Protein AF-A0AAN8KMP9-F1 (afdb_monomer)

Organism: NCBI:txid861788

Nearest PDB structures (foldseek):
  8agy-assembly1_A  TM=4.830E-01  e=3.070E-01  Corallococcus coralloides
  8vs5-assembly1_A  TM=3.823E-01  e=1.352E+00  Borreliella garinii
  8opt-assembly1_A  TM=3.560E-01  e=1.114E+00  Homo sapiens

Mean predicted aligned error: 15.72 Å

Solvent-accessible surface area (backbone atoms only — not comparable to full-atom values): 7760 Å² total; per-residue (Å²): 138,84,85,77,83,81,77,75,80,84,73,79,76,68,83,71,73,64,94,53,67,69,48,46,92,48,32,44,84,74,44,84,50,98,69,33,34,33,32,32,41,68,79,46,68,90,50,86,45,78,41,72,25,44,79,90,41,62,61,52,56,53,56,44,34,51,71,78,34,55,92,49,33,62,60,54,50,48,39,60,48,54,63,56,32,78,78,50,76,83,83,81,88,78,96,72,90,82,80,89,81,94,71,92,74,82,86,77,88,78,87,85,78,90,130

Radius of gyration: 20.84 Å; Cα contacts (8 Å, |Δi|>4): 87; chains: 1; bounding box: 62×23×83 Å

Secondary structure (DSSP, 8-state):
------------------S-GGGTTTEEEEEE-SSEEEEEEGGGTTS-EEEEEETTB-HHHHHHHHHH-GGGHHHHHHHHHHHHHTTS---------------------------

InterPro domains:
  IPR003656 Zinc finger, BED-type [PS50808] (14-76)

Sequence (115 aa):
MSELAVGNADSDEEEHPHPWPHIESMFTLVKVRKNSYIMRCLLCLPKQTDISAFKNSTSNLRKHVARIHPNKLAKYTDLLENHRKRKSSSFSDTLVKNAKNHSLCCPRAGNTSNA

pLDDT: mean 71.34, std 20.02, range [36.56, 93.69]

Foldseek 3Di:
DDDDDPPDPPPVPPVPDDLQPLCCVQWDFDDDDPFWTWIWGPVPPPDTDTWIGGSVDPVRVLVCCVVPPVVCSVVVVCSVVVVVCVVPDDDDDDPDDDDDDDDDDDDDDDDDDDD

Structure (mmCIF, N/CA/C/O backbone):
data_AF-A0AAN8KMP9-F1
#
_entry.id   AF-A0AAN8KMP9-F1
#
loop_
_atom_site.group_PDB
_atom_site.id
_atom_site.type_symbol
_atom_site.label_atom_id
_atom_site.label_alt_id
_atom_site.label_comp_id
_atom_site.label_asym_id
_atom_site.label_entity_id
_atom_site.label_seq_id
_atom_site.pdbx_PDB_ins_code
_atom_site.Cartn_x
_atom_site.Cartn_y
_atom_site.Cartn_z
_atom_site.occupancy
_atom_site.B_iso_or_equiv
_atom_site.auth_seq_id
_atom_site.auth_comp_id
_atom_site.auth_asym_id
_atom_site.auth_atom_id
_atom_site.pdbx_PDB_model_num
ATOM 1 N N . MET A 1 1 ? 0.971 -11.303 -53.556 1.00 43.03 1 MET A N 1
ATOM 2 C CA . MET A 1 1 ? 1.563 -11.809 -52.303 1.00 43.03 1 MET A CA 1
ATOM 3 C C . MET A 1 1 ? 1.613 -10.623 -51.361 1.00 43.03 1 MET A C 1
ATOM 5 O O . MET A 1 1 ? 2.412 -9.729 -51.587 1.00 43.03 1 MET A O 1
ATOM 9 N N . SER A 1 2 ? 0.657 -10.535 -50.440 1.00 53.53 2 SER A N 1
ATOM 10 C CA . SER A 1 2 ? 0.517 -9.399 -49.525 1.00 53.53 2 SER A CA 1
ATOM 11 C C . SER A 1 2 ? 0.862 -9.894 -48.130 1.00 53.53 2 SER A C 1
ATOM 13 O O . SER A 1 2 ? 0.063 -10.593 -47.513 1.00 53.53 2 SER A O 1
ATOM 15 N N . GLU A 1 3 ? 2.073 -9.596 -47.676 1.00 52.47 3 GLU A N 1
ATOM 16 C CA . GLU A 1 3 ? 2.519 -9.902 -46.320 1.00 52.47 3 GLU A CA 1
ATOM 17 C C . GLU A 1 3 ? 2.015 -8.804 -45.380 1.00 52.47 3 GLU 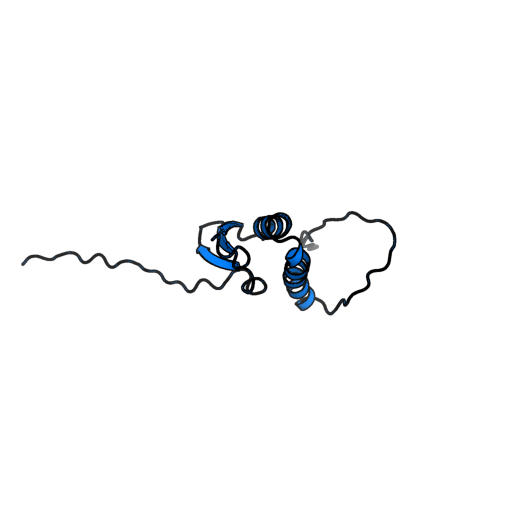A C 1
ATOM 19 O O . GLU A 1 3 ? 2.459 -7.658 -45.426 1.00 52.47 3 GLU A O 1
ATOM 24 N N . LEU A 1 4 ? 1.030 -9.149 -44.552 1.00 56.28 4 LEU A N 1
ATOM 25 C CA . LEU A 1 4 ? 0.610 -8.335 -43.419 1.00 56.28 4 LEU A CA 1
ATOM 26 C C . LEU A 1 4 ? 1.549 -8.654 -42.255 1.00 56.28 4 LEU A C 1
ATOM 28 O O . LEU A 1 4 ? 1.527 -9.759 -41.717 1.00 56.28 4 LEU A O 1
ATOM 32 N N . ALA A 1 5 ? 2.383 -7.685 -41.885 1.00 56.44 5 ALA A N 1
ATOM 33 C CA . ALA A 1 5 ? 3.239 -7.768 -40.714 1.00 56.44 5 ALA A CA 1
ATOM 34 C C . ALA A 1 5 ? 2.377 -7.821 -39.441 1.00 56.44 5 ALA A C 1
ATOM 36 O O . ALA A 1 5 ? 1.862 -6.807 -38.967 1.00 56.44 5 ALA A O 1
ATOM 37 N N . VAL A 1 6 ? 2.222 -9.025 -38.891 1.00 57.69 6 VAL A N 1
ATOM 38 C CA . VAL A 1 6 ? 1.749 -9.248 -37.525 1.00 57.69 6 VAL A CA 1
ATOM 39 C C . VAL A 1 6 ? 2.913 -8.905 -36.596 1.00 57.69 6 VAL A C 1
ATOM 41 O O . VAL A 1 6 ? 3.808 -9.711 -36.357 1.00 57.69 6 VAL A O 1
ATOM 44 N N . GLY A 1 7 ? 2.941 -7.661 -36.122 1.00 54.38 7 GLY A N 1
ATOM 45 C CA . GLY A 1 7 ? 3.785 -7.264 -35.001 1.00 54.38 7 GLY A CA 1
ATOM 46 C C . GLY A 1 7 ? 3.160 -7.791 -33.718 1.00 54.38 7 GLY A C 1
ATOM 47 O O . GLY A 1 7 ? 2.243 -7.171 -33.181 1.00 54.38 7 GLY A O 1
ATOM 48 N N . ASN A 1 8 ? 3.616 -8.962 -33.281 1.00 53.72 8 ASN A N 1
ATOM 49 C CA . ASN A 1 8 ? 3.216 -9.597 -32.032 1.00 53.72 8 ASN A CA 1
ATOM 50 C C . ASN A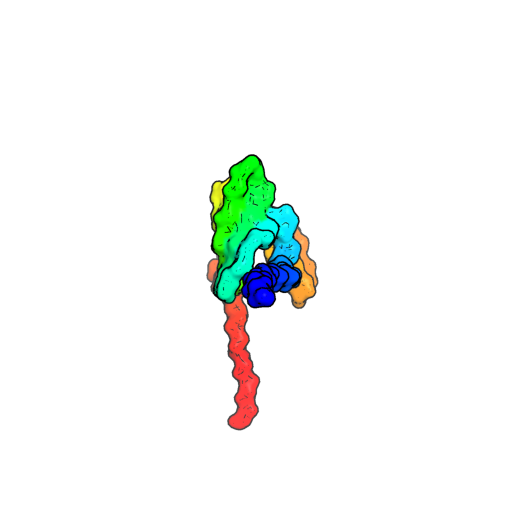 1 8 ? 3.355 -8.609 -30.867 1.00 53.72 8 ASN A C 1
ATOM 52 O O . ASN A 1 8 ? 4.410 -8.008 -30.666 1.00 53.72 8 ASN A O 1
ATOM 56 N N . ALA A 1 9 ? 2.272 -8.454 -30.106 1.00 52.53 9 ALA A N 1
ATOM 57 C CA . ALA A 1 9 ? 2.284 -7.776 -28.826 1.00 52.53 9 ALA A CA 1
ATOM 58 C C . ALA A 1 9 ? 3.214 -8.550 -27.888 1.00 52.53 9 ALA A C 1
ATOM 60 O O . ALA A 1 9 ? 2.871 -9.636 -27.426 1.00 52.53 9 ALA A O 1
ATOM 61 N N . ASP A 1 10 ? 4.388 -7.977 -27.647 1.00 43.25 10 ASP A N 1
ATOM 62 C CA . ASP A 1 10 ? 5.311 -8.326 -26.574 1.00 43.25 10 ASP A CA 1
ATOM 63 C C . ASP A 1 10 ? 4.603 -8.075 -25.234 1.00 43.25 10 ASP A C 1
ATOM 65 O O . ASP A 1 10 ? 4.719 -7.026 -24.600 1.00 43.25 10 ASP A O 1
ATOM 69 N N . SER A 1 11 ? 3.728 -9.009 -24.868 1.00 48.28 11 SER A N 1
ATOM 70 C CA . SER A 1 11 ? 3.247 -9.152 -23.503 1.00 48.28 11 SER A CA 1
ATOM 71 C C . SER A 1 11 ? 4.308 -9.974 -22.802 1.00 48.28 11 SER A C 1
ATOM 73 O O . SER A 1 11 ? 4.189 -11.187 -22.663 1.00 48.28 11 SER A O 1
ATOM 75 N N . ASP A 1 12 ? 5.391 -9.289 -22.451 1.00 49.59 12 ASP A N 1
ATOM 76 C CA . ASP A 1 12 ? 6.390 -9.737 -21.493 1.00 49.59 12 ASP A CA 1
ATOM 77 C C . ASP A 1 12 ? 5.666 -9.814 -20.135 1.00 49.59 12 ASP A C 1
ATOM 79 O O . ASP A 1 12 ? 5.715 -8.913 -19.291 1.00 49.59 12 ASP A O 1
ATOM 83 N N . GLU A 1 13 ? 4.859 -10.866 -19.976 1.00 55.34 13 GLU A N 1
ATOM 84 C CA . GLU A 1 13 ? 4.211 -11.270 -18.730 1.00 55.34 13 GLU A CA 1
ATOM 85 C C . GLU A 1 13 ? 5.272 -11.897 -17.826 1.00 55.34 13 GLU A C 1
ATOM 87 O O . GLU A 1 13 ? 5.153 -13.021 -17.352 1.00 55.34 13 GLU A O 1
ATOM 92 N N . GLU A 1 14 ? 6.359 -11.161 -17.614 1.00 55.97 14 GLU A N 1
ATOM 93 C CA . GLU A 1 14 ? 7.318 -11.446 -16.571 1.00 55.97 14 GLU A CA 1
ATOM 94 C C . GLU A 1 14 ? 6.516 -11.440 -15.273 1.00 55.97 14 GLU A C 1
ATOM 96 O O . GLU A 1 14 ? 6.027 -10.389 -14.827 1.00 55.97 14 GLU A O 1
ATOM 101 N N . GLU A 1 15 ? 6.328 -12.629 -14.706 1.00 55.94 15 GLU A N 1
ATOM 102 C CA . GLU A 1 15 ? 5.731 -12.858 -13.400 1.00 55.94 15 GLU A CA 1
ATOM 103 C C . GLU A 1 15 ? 6.601 -12.158 -12.357 1.00 55.94 15 GLU A C 1
ATOM 105 O O . GLU A 1 15 ? 7.451 -12.761 -11.712 1.00 55.94 15 GLU A O 1
ATOM 110 N N . HIS A 1 16 ? 6.449 -10.840 -12.23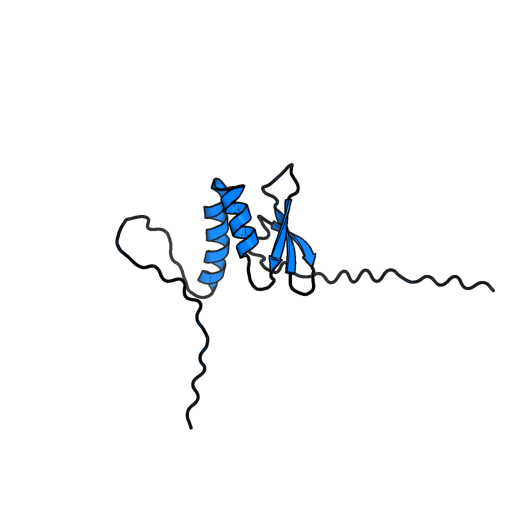6 1.00 59.88 16 HIS A N 1
ATOM 111 C CA . HIS A 1 16 ? 7.238 -10.023 -11.337 1.00 59.88 16 HIS A CA 1
ATOM 112 C C . HIS A 1 16 ? 6.753 -10.320 -9.918 1.00 59.88 16 HIS A C 1
ATOM 114 O O . HIS A 1 16 ? 5.679 -9.836 -9.534 1.00 59.88 16 HIS A O 1
ATOM 120 N N . PRO A 1 17 ? 7.515 -11.088 -9.117 1.00 67.62 17 PRO A N 1
ATOM 121 C CA . PRO A 1 17 ? 7.075 -11.468 -7.790 1.00 67.62 17 PRO A CA 1
ATOM 122 C C . PRO A 1 17 ? 6.834 -10.211 -6.957 1.00 67.62 17 PRO A C 1
ATOM 124 O O . PRO A 1 17 ? 7.582 -9.228 -7.037 1.00 67.62 17 PRO A O 1
ATOM 127 N N . HIS A 1 18 ? 5.768 -10.234 -6.154 1.00 73.56 18 HIS A N 1
ATOM 128 C CA . HIS A 1 18 ? 5.371 -9.086 -5.355 1.00 73.56 18 HIS A CA 1
ATOM 129 C C . HIS A 1 18 ? 6.562 -8.627 -4.487 1.00 73.56 18 HIS A C 1
ATOM 131 O O . HIS A 1 18 ? 7.060 -9.404 -3.670 1.00 73.56 18 HIS A O 1
ATOM 137 N N . PRO A 1 19 ? 7.024 -7.364 -4.599 1.00 76.25 19 PRO A N 1
ATOM 138 C CA . PRO A 1 19 ? 8.276 -6.908 -3.978 1.00 76.25 19 PRO A CA 1
ATOM 139 C C . PRO A 1 19 ? 8.258 -7.002 -2.445 1.00 76.25 19 PRO A C 1
ATOM 141 O O . PRO A 1 19 ? 9.301 -7.043 -1.794 1.00 76.25 19 PRO A O 1
ATOM 144 N N . TRP A 1 20 ? 7.057 -7.043 -1.866 1.00 81.44 20 TRP A N 1
ATOM 145 C CA . TRP A 1 20 ? 6.817 -7.193 -0.434 1.00 81.44 20 TRP A CA 1
ATOM 146 C C . TRP A 1 20 ? 5.728 -8.241 -0.169 1.00 81.44 20 TRP A C 1
ATOM 148 O O . TRP A 1 20 ? 4.587 -7.867 0.096 1.00 81.44 20 TRP A O 1
ATOM 158 N N . PRO A 1 21 ? 6.028 -9.547 -0.257 1.00 79.69 21 PRO A N 1
ATOM 159 C CA . PRO A 1 21 ? 5.001 -10.595 -0.160 1.00 79.69 21 PRO A CA 1
ATOM 160 C C . PRO A 1 21 ? 4.246 -10.551 1.182 1.00 79.69 21 PRO A C 1
ATOM 162 O O . PRO A 1 21 ? 3.076 -10.889 1.288 1.00 79.69 21 PRO A O 1
ATOM 165 N N . HIS A 1 22 ? 4.883 -10.021 2.228 1.00 82.62 22 HIS A N 1
ATOM 166 C CA . HIS A 1 22 ? 4.297 -9.872 3.559 1.00 82.62 22 HIS A CA 1
ATOM 167 C C . HIS A 1 22 ? 3.166 -8.828 3.649 1.00 82.62 22 HIS A C 1
ATOM 169 O O . HIS A 1 22 ? 2.412 -8.856 4.616 1.00 82.62 22 HIS A O 1
ATOM 175 N N . ILE A 1 23 ? 3.017 -7.922 2.676 1.00 85.56 23 ILE A N 1
ATOM 176 C CA . ILE A 1 23 ? 1.897 -6.960 2.633 1.00 85.56 23 ILE A CA 1
ATOM 177 C C . ILE A 1 23 ? 0.923 -7.224 1.482 1.00 85.56 23 ILE A C 1
ATOM 179 O O . ILE A 1 23 ? -0.001 -6.434 1.293 1.00 85.56 23 ILE A O 1
ATOM 183 N N . GLU A 1 24 ? 1.086 -8.331 0.759 1.00 85.50 24 GLU A N 1
ATOM 184 C CA . GLU A 1 24 ? 0.213 -8.733 -0.352 1.00 85.50 24 GLU A CA 1
ATOM 185 C C . GLU A 1 24 ? -1.250 -8.907 0.095 1.00 85.50 24 GLU A C 1
ATOM 187 O O . GLU A 1 24 ? -2.193 -8.556 -0.607 1.00 85.50 24 GLU A O 1
ATOM 192 N N . SER A 1 25 ? -1.454 -9.314 1.353 1.00 86.00 25 SER A N 1
ATOM 193 C CA . SER A 1 25 ? -2.785 -9.386 1.972 1.00 86.00 25 SER A CA 1
ATOM 194 C C . SER A 1 25 ? -3.504 -8.024 2.064 1.00 86.00 25 SER A C 1
ATOM 196 O O . SER A 1 25 ? -4.719 -7.986 2.251 1.00 86.00 25 SER A O 1
ATOM 198 N N . MET A 1 26 ? -2.783 -6.902 1.963 1.00 89.00 26 MET A N 1
ATOM 199 C CA . MET A 1 26 ? -3.346 -5.543 2.012 1.00 89.00 26 MET A CA 1
ATOM 200 C C . MET A 1 26 ? -3.209 -4.778 0.693 1.00 89.00 26 MET A C 1
ATOM 202 O O . MET A 1 26 ? -4.004 -3.870 0.430 1.00 89.00 26 MET A O 1
ATOM 206 N N . PHE A 1 27 ? -2.208 -5.116 -0.117 1.00 91.19 27 PHE A N 1
ATOM 207 C CA . PHE A 1 27 ? -1.876 -4.423 -1.352 1.00 91.19 27 PHE A CA 1
ATOM 208 C C . PHE A 1 27 ? -1.661 -5.418 -2.479 1.00 91.19 27 PHE A C 1
ATOM 210 O O . PHE A 1 27 ? -0.964 -6.400 -2.291 1.00 91.19 27 PHE A O 1
ATOM 217 N N . THR A 1 28 ? -2.178 -5.111 -3.663 1.00 90.50 28 THR A N 1
ATOM 218 C CA . THR A 1 28 ? -1.861 -5.869 -4.878 1.00 90.50 28 THR A CA 1
ATOM 219 C C . THR A 1 28 ? -0.945 -5.054 -5.779 1.00 90.50 28 THR A C 1
ATOM 221 O O . THR A 1 28 ? -1.119 -3.838 -5.914 1.00 90.50 28 THR A O 1
ATOM 224 N N . LEU A 1 29 ? 0.038 -5.699 -6.404 1.00 90.38 29 LEU A N 1
ATOM 225 C CA . LEU A 1 29 ? 0.854 -5.066 -7.437 1.00 90.38 29 LEU A CA 1
ATOM 226 C C . LEU A 1 29 ? -0.007 -4.879 -8.693 1.00 90.38 29 LEU A C 1
ATOM 228 O O . LEU A 1 29 ? -0.656 -5.815 -9.142 1.00 90.38 29 LEU A O 1
ATOM 232 N N . VAL A 1 30 ? -0.037 -3.661 -9.235 1.00 90.69 30 VAL A N 1
ATOM 233 C CA . VAL A 1 30 ? -0.777 -3.340 -10.471 1.00 90.69 30 VAL A CA 1
ATOM 234 C C . VAL A 1 30 ? 0.178 -3.110 -11.629 1.00 90.69 30 VAL A C 1
ATOM 236 O O . VAL A 1 30 ? -0.073 -3.545 -12.746 1.00 90.69 30 VAL A O 1
ATOM 239 N N . LYS A 1 31 ? 1.263 -2.366 -11.387 1.00 89.12 31 LYS A N 1
ATOM 240 C CA . LYS A 1 31 ? 2.212 -2.018 -12.444 1.00 89.12 31 LYS A CA 1
ATOM 241 C C . LYS A 1 31 ? 3.618 -1.864 -11.905 1.00 89.12 31 LYS A C 1
ATOM 243 O O . LYS A 1 31 ? 3.845 -1.174 -10.909 1.00 89.12 31 LYS A O 1
ATOM 248 N N . VAL A 1 32 ? 4.575 -2.421 -12.632 1.00 89.50 32 VAL A N 1
ATOM 249 C CA . VAL A 1 32 ? 5.999 -2.200 -12.397 1.00 89.50 32 VAL A CA 1
ATOM 250 C C . VAL A 1 32 ? 6.472 -0.994 -13.212 1.00 89.50 32 VAL A C 1
ATOM 252 O O . VAL A 1 32 ? 6.133 -0.825 -14.382 1.00 89.50 32 VAL A O 1
ATOM 255 N N . ARG A 1 33 ? 7.233 -0.099 -12.579 1.00 87.81 33 ARG A N 1
ATOM 256 C CA . ARG A 1 33 ? 7.979 0.983 -13.236 1.00 87.81 33 ARG A CA 1
ATOM 257 C C . ARG A 1 33 ? 9.476 0.772 -13.003 1.00 87.81 33 ARG A C 1
ATOM 259 O O . ARG A 1 33 ? 9.894 -0.028 -12.164 1.00 87.81 33 ARG A O 1
ATOM 266 N N . LYS A 1 34 ? 10.303 1.553 -13.705 1.00 86.50 34 LYS A N 1
ATOM 267 C CA . LYS A 1 34 ? 11.771 1.467 -13.621 1.00 86.50 34 LYS A CA 1
ATOM 268 C C . LYS A 1 34 ? 12.286 1.572 -12.175 1.00 86.50 34 LYS A C 1
ATOM 270 O O . LYS A 1 34 ? 13.019 0.696 -11.720 1.00 86.50 34 LYS A O 1
ATOM 275 N N . ASN A 1 35 ? 11.804 2.563 -11.417 1.00 88.19 35 ASN A N 1
ATOM 276 C CA . ASN A 1 35 ? 12.245 2.856 -10.041 1.00 88.19 35 ASN A CA 1
ATOM 277 C C . ASN A 1 35 ? 11.122 2.807 -8.989 1.00 88.19 35 ASN A C 1
ATOM 279 O O . ASN A 1 35 ? 11.361 3.067 -7.807 1.00 88.19 35 ASN A O 1
ATOM 283 N N . SER A 1 36 ? 9.899 2.472 -9.389 1.00 90.56 36 SER A N 1
ATOM 284 C CA . SER A 1 36 ? 8.737 2.440 -8.502 1.00 90.56 36 SER A CA 1
ATOM 285 C C . SER A 1 36 ? 7.771 1.319 -8.877 1.00 90.56 36 SER A C 1
ATOM 287 O O . SER A 1 36 ? 7.824 0.769 -9.972 1.00 90.56 36 SER A O 1
ATOM 289 N N . TYR A 1 37 ? 6.894 0.977 -7.947 1.00 90.62 37 TYR A N 1
ATOM 290 C CA . TYR A 1 37 ? 5.781 0.059 -8.118 1.00 90.62 37 TYR A CA 1
ATOM 291 C C . TYR A 1 37 ? 4.479 0.822 -7.897 1.00 90.62 37 TYR A C 1
ATOM 293 O O . TYR A 1 37 ? 4.402 1.687 -7.022 1.00 90.62 37 TYR A O 1
ATOM 301 N N . ILE A 1 38 ? 3.461 0.513 -8.690 1.00 92.19 38 ILE A N 1
ATOM 302 C CA . ILE A 1 38 ? 2.095 0.975 -8.460 1.00 92.19 38 ILE A CA 1
ATOM 303 C C . ILE A 1 38 ? 1.357 -0.148 -7.742 1.00 92.19 38 ILE A C 1
ATOM 305 O O . ILE A 1 38 ? 1.165 -1.224 -8.310 1.00 92.19 38 ILE A O 1
ATOM 309 N N . MET A 1 39 ? 0.967 0.115 -6.498 1.00 92.19 39 MET A N 1
ATOM 310 C CA . MET A 1 39 ? 0.293 -0.834 -5.617 1.00 92.19 39 MET A CA 1
ATOM 311 C C . MET A 1 39 ? -1.138 -0.373 -5.373 1.00 92.19 39 MET A C 1
ATOM 313 O O . MET A 1 39 ? -1.355 0.790 -5.032 1.00 92.19 39 MET A O 1
ATOM 317 N N . ARG A 1 40 ? -2.113 -1.268 -5.484 1.00 92.69 40 ARG A N 1
ATOM 318 C CA . ARG A 1 40 ? -3.518 -0.973 -5.194 1.00 92.69 40 ARG A CA 1
ATOM 319 C C . ARG A 1 40 ? -3.894 -1.442 -3.803 1.00 92.69 40 ARG A C 1
ATOM 321 O O . ARG A 1 40 ? -3.619 -2.578 -3.429 1.00 92.69 40 ARG A O 1
ATOM 328 N N . CYS A 1 41 ? -4.525 -0.557 -3.039 1.00 93.56 41 CYS A N 1
ATOM 329 C CA . CYS A 1 41 ? -4.990 -0.857 -1.691 1.00 93.56 41 CYS A CA 1
ATOM 330 C C . CYS A 1 41 ? -6.298 -1.656 -1.731 1.00 93.56 41 CYS A C 1
ATOM 332 O O . CYS A 1 41 ? -7.314 -1.156 -2.218 1.00 93.56 41 CYS A O 1
ATOM 334 N N . LEU A 1 42 ? -6.292 -2.864 -1.165 1.00 91.00 42 LEU A N 1
ATOM 335 C CA . LEU A 1 42 ? -7.480 -3.723 -1.065 1.00 91.00 42 LEU A CA 1
ATOM 336 C C . LEU A 1 42 ? -8.424 -3.296 0.073 1.00 91.00 42 LEU A C 1
ATOM 338 O O . LEU A 1 42 ? -9.581 -3.698 0.114 1.00 91.00 42 LEU A O 1
ATOM 342 N N . LEU A 1 43 ? -7.951 -2.449 0.993 1.00 88.94 43 LEU A N 1
ATOM 343 C CA . LEU A 1 43 ? -8.736 -1.950 2.127 1.00 88.94 43 LEU A CA 1
ATOM 344 C C . LEU A 1 43 ? -9.626 -0.751 1.764 1.00 88.94 43 LEU A C 1
ATOM 346 O O . LEU A 1 43 ? -10.557 -0.441 2.503 1.00 88.94 43 LEU A O 1
ATOM 350 N N . CYS A 1 44 ? -9.348 -0.069 0.649 1.00 89.62 44 CYS A N 1
ATOM 351 C CA . CYS A 1 44 ? -10.083 1.125 0.219 1.00 89.62 44 CYS A CA 1
ATOM 352 C C . CYS A 1 44 ? -11.419 0.829 -0.480 1.00 89.62 44 CYS A C 1
ATOM 354 O O . CYS A 1 44 ? -12.086 1.768 -0.911 1.00 89.62 44 CYS A O 1
ATOM 356 N N . LEU A 1 45 ? -11.817 -0.439 -0.617 1.00 83.44 45 LEU A N 1
ATOM 357 C CA . LEU A 1 45 ? -13.026 -0.810 -1.353 1.00 83.44 45 LEU A CA 1
ATOM 358 C C . LEU A 1 45 ? -14.279 -0.084 -0.817 1.00 83.44 45 LEU A C 1
ATOM 360 O O . LEU A 1 45 ? -14.432 0.050 0.398 1.00 83.44 45 LEU A O 1
ATOM 364 N N . PRO A 1 46 ? -15.168 0.400 -1.712 1.00 82.75 46 PRO A N 1
ATOM 365 C CA . PRO A 1 46 ? -15.169 0.212 -3.174 1.00 82.75 46 PRO A CA 1
ATOM 366 C C . PRO A 1 46 ? -14.227 1.157 -3.947 1.00 82.75 46 PRO A C 1
ATOM 368 O O . PRO A 1 46 ? -14.033 0.995 -5.151 1.00 82.75 46 PRO A O 1
ATOM 371 N N . LYS A 1 47 ? -13.624 2.147 -3.279 1.00 85.25 47 LYS A N 1
ATOM 372 C CA . LYS A 1 47 ? -12.750 3.145 -3.904 1.00 85.25 47 LYS A CA 1
ATOM 373 C C . LYS A 1 47 ? -11.393 2.531 -4.245 1.00 85.25 47 LYS A C 1
ATOM 375 O O . LYS A 1 47 ? -10.520 2.385 -3.392 1.00 85.25 47 LYS A O 1
ATOM 380 N N . GLN A 1 48 ? -11.177 2.218 -5.516 1.00 87.62 48 GLN A N 1
ATOM 381 C CA . GLN A 1 48 ? -9.866 1.771 -5.982 1.00 87.62 48 GLN A CA 1
ATOM 382 C C . GLN A 1 48 ? -8.843 2.895 -5.778 1.00 87.62 48 GLN A C 1
ATOM 384 O O . GLN A 1 48 ? -8.988 3.987 -6.326 1.00 87.62 48 GLN A O 1
ATOM 389 N N . THR A 1 49 ? -7.838 2.646 -4.936 1.00 90.25 49 THR A N 1
ATOM 390 C CA . THR A 1 49 ? -6.780 3.620 -4.649 1.00 90.25 49 THR A CA 1
ATOM 391 C C . THR A 1 49 ? -5.428 3.029 -5.003 1.00 90.25 49 THR A C 1
ATOM 393 O O . THR A 1 49 ? -4.979 2.069 -4.371 1.00 90.25 49 THR A O 1
ATOM 396 N N . ASP A 1 50 ? -4.785 3.653 -5.985 1.00 93.38 50 ASP A N 1
ATOM 397 C CA . ASP A 1 50 ? -3.463 3.281 -6.473 1.00 93.38 50 ASP A CA 1
ATOM 398 C C . ASP A 1 50 ? -2.404 4.167 -5.833 1.00 93.38 50 ASP A C 1
ATOM 400 O O . ASP A 1 50 ? -2.536 5.391 -5.761 1.00 93.38 50 ASP A O 1
ATOM 404 N N . ILE A 1 51 ? -1.343 3.540 -5.341 1.00 92.75 51 ILE A N 1
ATOM 405 C CA . ILE A 1 51 ? -0.291 4.194 -4.578 1.00 92.75 51 ILE A CA 1
ATOM 406 C C . ILE A 1 51 ? 1.044 3.844 -5.211 1.00 92.75 51 ILE A C 1
ATOM 408 O O . ILE A 1 51 ? 1.445 2.683 -5.285 1.00 92.75 51 ILE A O 1
ATOM 412 N N . SER A 1 52 ? 1.771 4.878 -5.610 1.00 91.25 52 SER A N 1
ATOM 413 C CA . SER A 1 52 ? 3.151 4.744 -6.056 1.00 91.25 52 SER A CA 1
ATOM 414 C C . SER A 1 52 ? 4.065 4.514 -4.853 1.00 91.25 52 SER A C 1
ATOM 416 O O . SER A 1 52 ? 4.150 5.358 -3.957 1.00 91.25 52 SER A O 1
ATOM 418 N N . ALA A 1 53 ? 4.785 3.400 -4.837 1.00 90.44 53 ALA A N 1
ATOM 419 C CA . ALA A 1 53 ? 5.805 3.077 -3.848 1.00 90.44 53 ALA A CA 1
ATOM 420 C C . ALA A 1 53 ? 7.166 2.937 -4.533 1.00 90.44 53 ALA A C 1
ATOM 422 O O . ALA A 1 53 ? 7.265 2.415 -5.638 1.00 90.44 53 ALA A O 1
ATOM 423 N N . PHE A 1 54 ? 8.234 3.414 -3.904 1.00 88.38 54 PHE A N 1
ATOM 424 C CA . PHE A 1 54 ? 9.575 3.230 -4.454 1.00 88.38 54 PHE A CA 1
ATOM 425 C C . PHE A 1 54 ? 10.070 1.816 -4.160 1.00 88.38 54 PHE A C 1
ATOM 427 O O . PHE A 1 54 ? 9.761 1.267 -3.105 1.00 88.38 54 PHE A O 1
ATOM 434 N N . LYS A 1 55 ? 10.885 1.235 -5.049 1.00 85.62 55 LYS A N 1
ATOM 435 C CA . LYS A 1 55 ? 11.398 -0.139 -4.856 1.00 85.62 55 LYS A CA 1
ATOM 436 C C . LYS A 1 55 ? 12.165 -0.311 -3.535 1.00 85.62 55 LYS A C 1
ATOM 438 O O . LYS A 1 55 ? 12.177 -1.388 -2.957 1.00 85.62 55 LYS A O 1
ATOM 443 N N . ASN A 1 56 ? 12.767 0.769 -3.041 1.00 83.75 56 ASN A N 1
ATOM 444 C CA . ASN A 1 56 ? 13.537 0.811 -1.800 1.00 83.75 56 ASN A CA 1
ATOM 445 C C . ASN A 1 56 ? 12.705 1.138 -0.543 1.00 83.75 56 ASN A C 1
ATOM 447 O O . ASN A 1 56 ? 13.259 1.132 0.556 1.00 83.75 56 ASN A O 1
ATOM 451 N N . SER A 1 57 ? 11.413 1.477 -0.659 1.00 83.62 57 SER A N 1
ATOM 452 C CA . SER A 1 57 ? 10.641 1.944 0.496 1.00 83.62 57 SER A CA 1
ATOM 453 C C . SER A 1 57 ? 9.127 1.797 0.357 1.00 83.62 57 SER A C 1
ATOM 455 O O . SER A 1 57 ? 8.511 2.259 -0.602 1.00 83.62 57 SER A O 1
ATOM 457 N N . THR A 1 58 ? 8.502 1.298 1.425 1.00 87.75 58 THR A N 1
ATOM 458 C CA . THR A 1 58 ? 7.042 1.218 1.588 1.00 87.75 58 THR A CA 1
ATOM 459 C C . THR A 1 58 ? 6.440 2.445 2.285 1.00 87.75 58 THR A C 1
ATOM 461 O O . THR A 1 58 ? 5.285 2.427 2.714 1.00 87.75 58 THR A O 1
ATOM 464 N N . SER A 1 59 ? 7.195 3.543 2.415 1.00 87.56 59 SER A N 1
ATOM 465 C CA . SER A 1 59 ? 6.767 4.727 3.182 1.00 87.56 59 SER A CA 1
ATOM 466 C C . SER A 1 59 ? 5.445 5.319 2.692 1.00 87.56 59 SER A C 1
ATOM 468 O O . SER A 1 59 ? 4.615 5.735 3.500 1.00 87.56 59 SER A O 1
ATOM 470 N N . ASN A 1 60 ? 5.219 5.322 1.376 1.00 90.12 60 ASN A N 1
ATOM 471 C CA . ASN A 1 60 ? 3.982 5.838 0.790 1.00 90.12 60 ASN A CA 1
ATOM 472 C C . ASN A 1 60 ? 2.775 4.956 1.137 1.00 90.12 60 ASN A C 1
ATOM 474 O O . ASN A 1 60 ? 1.714 5.484 1.469 1.00 90.12 60 ASN A O 1
ATOM 478 N N . LEU A 1 61 ? 2.964 3.633 1.159 1.00 91.31 61 LEU A N 1
ATOM 479 C CA . LEU A 1 61 ? 1.943 2.671 1.580 1.00 91.31 61 LEU A CA 1
ATOM 480 C C . LEU A 1 61 ? 1.596 2.877 3.058 1.00 91.31 61 LEU A C 1
ATOM 482 O O . LEU A 1 61 ? 0.426 3.038 3.397 1.00 91.31 61 LEU A O 1
ATOM 486 N N . ARG A 1 62 ? 2.604 3.016 3.932 1.00 90.50 62 ARG A N 1
ATOM 487 C CA . ARG A 1 62 ? 2.385 3.305 5.360 1.00 90.50 62 ARG A CA 1
ATOM 488 C C . ARG A 1 62 ? 1.610 4.606 5.573 1.00 90.50 62 ARG A C 1
ATOM 490 O O . ARG A 1 62 ? 0.650 4.626 6.338 1.00 90.50 62 ARG A O 1
ATOM 497 N N . LYS A 1 63 ? 2.006 5.689 4.891 1.00 93.50 63 LYS A N 1
ATOM 498 C CA . LYS A 1 63 ? 1.319 6.994 4.961 1.00 93.50 63 LYS A CA 1
ATOM 499 C C . LYS A 1 63 ? -0.127 6.911 4.480 1.00 93.50 63 LYS A C 1
ATOM 501 O O . LYS A 1 63 ? -0.975 7.653 4.968 1.00 93.50 63 LYS A O 1
ATOM 506 N N . HIS A 1 64 ? -0.405 6.058 3.500 1.00 93.69 64 HIS A N 1
ATOM 507 C CA . HIS A 1 64 ? -1.762 5.811 3.044 1.00 93.69 64 HIS A CA 1
ATOM 508 C C . HIS A 1 64 ? -2.580 5.081 4.118 1.00 93.69 64 HIS A C 1
ATOM 510 O O . HIS A 1 64 ? -3.615 5.604 4.524 1.00 93.69 64 HIS A O 1
ATOM 516 N N . VAL A 1 65 ? -2.089 3.951 4.647 1.00 91.62 65 VAL A N 1
ATOM 517 C CA . VAL A 1 65 ? -2.791 3.205 5.711 1.00 91.62 65 VAL A CA 1
ATOM 518 C C . VAL A 1 65 ? -3.020 4.093 6.931 1.00 91.62 65 VAL A C 1
ATOM 520 O O . VAL A 1 6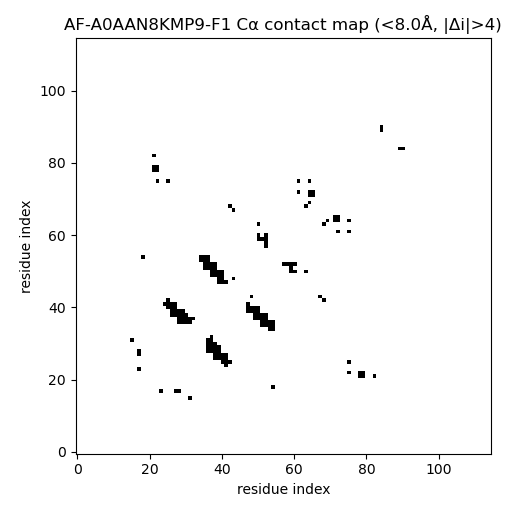5 ? -4.126 4.132 7.442 1.00 91.62 65 VAL A O 1
ATOM 523 N N . ALA A 1 66 ? -2.028 4.876 7.357 1.00 91.25 66 ALA A N 1
ATOM 524 C CA . ALA A 1 66 ? -2.169 5.755 8.518 1.00 91.25 66 ALA A CA 1
AT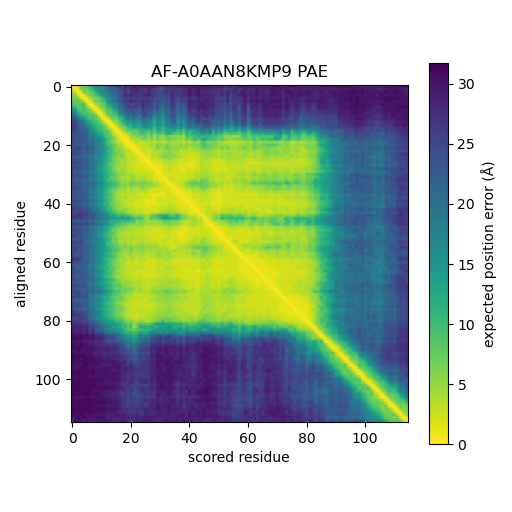OM 525 C C . ALA A 1 66 ? -3.274 6.814 8.357 1.00 91.25 66 ALA A C 1
ATOM 527 O O . ALA A 1 66 ? -3.934 7.150 9.334 1.00 91.25 66 ALA A O 1
ATOM 528 N N . ARG A 1 67 ? -3.477 7.336 7.139 1.00 92.81 67 ARG A N 1
ATOM 529 C CA . ARG A 1 67 ? -4.473 8.386 6.868 1.00 92.81 67 ARG A CA 1
ATOM 530 C C . ARG A 1 67 ? -5.861 7.836 6.563 1.00 92.81 67 ARG A C 1
ATOM 532 O O . ARG A 1 67 ? -6.843 8.412 7.008 1.00 92.81 67 ARG A O 1
ATOM 539 N N . ILE A 1 68 ? -5.939 6.763 5.778 1.00 92.75 68 ILE A N 1
ATOM 540 C CA . ILE A 1 68 ? -7.213 6.228 5.275 1.00 92.75 68 ILE A CA 1
ATOM 541 C C . ILE A 1 68 ? -7.732 5.092 6.162 1.00 92.75 68 ILE A C 1
ATOM 543 O O . ILE A 1 68 ? -8.936 4.937 6.347 1.00 92.75 68 ILE A O 1
ATOM 547 N N . HIS A 1 69 ? -6.828 4.310 6.752 1.00 90.88 69 HIS A N 1
ATOM 548 C CA . HIS A 1 69 ? -7.147 3.129 7.552 1.00 90.88 69 HIS A CA 1
ATOM 549 C C . HIS A 1 69 ? -6.392 3.130 8.892 1.00 90.88 69 HIS A C 1
ATOM 551 O O . HIS A 1 69 ? -5.630 2.193 9.162 1.00 90.88 69 HIS A O 1
ATOM 557 N N . PRO A 1 70 ? -6.595 4.136 9.765 1.00 89.75 70 PRO A N 1
ATOM 558 C CA . PRO A 1 70 ? -5.874 4.223 11.039 1.00 89.75 70 PRO A CA 1
ATOM 559 C C . PRO A 1 70 ? -6.027 2.940 11.875 1.00 89.75 70 PRO A C 1
ATOM 561 O O . PRO A 1 70 ? -5.054 2.440 12.432 1.00 89.75 70 PRO A O 1
ATOM 564 N N . ASN A 1 71 ? -7.206 2.311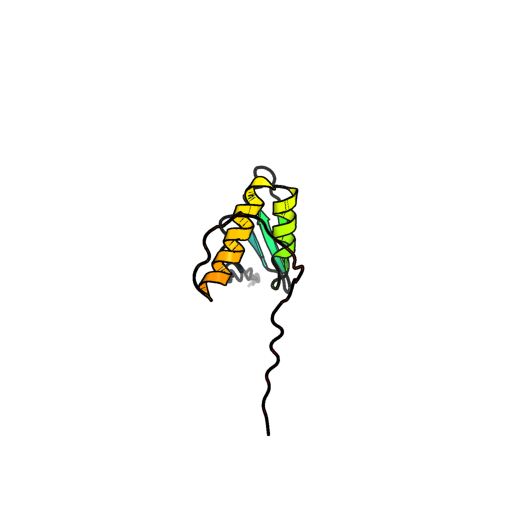 11.831 1.00 91.06 71 ASN A N 1
ATOM 565 C CA . ASN A 1 71 ? -7.501 1.047 12.518 1.00 91.06 71 ASN A CA 1
ATOM 566 C C . ASN A 1 71 ? -6.720 -0.169 11.983 1.00 91.06 71 ASN A C 1
ATOM 568 O O . ASN A 1 71 ? -6.614 -1.187 12.661 1.00 91.06 71 ASN A O 1
ATOM 572 N N . LYS A 1 72 ? -6.190 -0.106 10.757 1.00 88.88 72 LYS A N 1
ATOM 573 C CA . LYS A 1 72 ? -5.407 -1.192 10.141 1.00 88.88 72 LYS A CA 1
ATOM 574 C C . LYS A 1 72 ? -3.902 -0.911 10.156 1.00 88.88 72 LYS A C 1
ATOM 576 O O . LYS A 1 72 ? -3.126 -1.783 9.768 1.00 88.88 72 LYS A O 1
ATOM 581 N N . LEU A 1 73 ? -3.477 0.260 10.643 1.00 89.12 73 LEU A N 1
ATOM 582 C CA . LEU A 1 73 ? -2.068 0.651 10.706 1.00 89.12 73 LEU A CA 1
ATOM 583 C C . LEU A 1 73 ? -1.238 -0.266 11.613 1.00 89.12 73 LEU A C 1
ATOM 585 O O . LEU A 1 73 ? -0.100 -0.585 11.268 1.00 89.12 73 LEU A O 1
ATOM 589 N N . ALA A 1 74 ? -1.806 -0.710 12.737 1.00 88.50 74 ALA A N 1
ATOM 590 C CA . ALA A 1 74 ? -1.145 -1.648 13.644 1.00 88.50 74 ALA A CA 1
ATOM 591 C C . ALA A 1 74 ? -0.816 -2.967 12.926 1.00 88.50 74 ALA A C 1
ATOM 593 O O . ALA A 1 74 ? 0.342 -3.366 12.876 1.00 88.50 74 ALA A O 1
ATOM 594 N N . LYS A 1 75 ? -1.809 -3.563 12.248 1.00 89.56 75 LYS A N 1
ATOM 595 C CA . LYS A 1 75 ? -1.624 -4.785 11.450 1.00 89.56 75 LYS A CA 1
ATOM 596 C C . LYS A 1 75 ? -0.607 -4.587 10.322 1.00 89.56 75 LYS A C 1
ATOM 598 O O . LYS A 1 75 ? 0.227 -5.450 10.094 1.00 89.56 75 LYS A O 1
ATOM 603 N N . TYR A 1 76 ? -0.641 -3.447 9.632 1.00 89.56 76 TYR A N 1
ATOM 604 C CA . TYR A 1 76 ? 0.353 -3.141 8.600 1.00 89.56 76 TYR A CA 1
ATOM 605 C C . TYR A 1 76 ? 1.780 -3.069 9.167 1.00 89.56 76 TYR A C 1
ATOM 607 O O . TYR A 1 76 ? 2.721 -3.569 8.556 1.00 89.56 76 TYR A O 1
ATOM 615 N N . THR A 1 77 ? 1.945 -2.448 10.337 1.00 88.12 77 THR A N 1
ATOM 616 C CA . THR A 1 77 ? 3.252 -2.323 10.997 1.00 88.12 77 THR A CA 1
ATOM 617 C C . THR A 1 77 ? 3.767 -3.690 11.443 1.00 88.12 77 THR A C 1
ATOM 619 O O . THR A 1 77 ? 4.913 -4.016 11.151 1.00 88.12 77 THR A O 1
ATOM 622 N N . ASP A 1 78 ? 2.899 -4.521 12.022 1.00 88.88 78 ASP A N 1
ATOM 623 C CA . ASP A 1 78 ? 3.210 -5.899 12.412 1.00 88.88 78 ASP A CA 1
ATOM 624 C C . ASP A 1 78 ? 3.680 -6.756 11.220 1.00 88.88 78 ASP A C 1
ATOM 626 O O . ASP A 1 78 ? 4.717 -7.415 11.293 1.00 88.88 78 ASP A O 1
ATOM 630 N N . LEU A 1 79 ? 3.009 -6.664 10.064 1.00 87.06 79 LEU A N 1
ATOM 631 C CA . LEU A 1 79 ? 3.430 -7.367 8.842 1.00 87.06 79 LEU A CA 1
ATOM 632 C C . LEU A 1 79 ? 4.836 -6.951 8.369 1.00 87.06 79 LEU A C 1
ATOM 634 O O . LEU A 1 79 ? 5.615 -7.797 7.920 1.00 87.06 79 LEU A O 1
ATOM 638 N N . LEU A 1 80 ? 5.186 -5.664 8.487 1.00 83.94 80 LEU A N 1
ATOM 639 C CA . LEU A 1 80 ? 6.531 -5.174 8.156 1.00 83.94 80 LEU A CA 1
ATOM 640 C C . LEU A 1 80 ? 7.586 -5.611 9.187 1.00 83.94 80 LEU A C 1
ATOM 642 O O . LEU A 1 80 ? 8.724 -5.910 8.816 1.00 83.94 80 LEU A O 1
ATOM 646 N N . GLU A 1 81 ? 7.242 -5.622 10.474 1.00 80.75 81 GLU A N 1
ATOM 647 C CA . GLU A 1 81 ? 8.160 -5.961 11.566 1.00 80.75 81 GLU A CA 1
ATOM 648 C C . GLU A 1 81 ? 8.415 -7.466 11.673 1.00 80.75 81 GLU A C 1
ATOM 650 O O . GLU A 1 81 ? 9.564 -7.878 11.842 1.00 80.75 81 GLU A O 1
ATOM 655 N N . ASN A 1 82 ? 7.398 -8.304 11.479 1.00 76.12 82 ASN A N 1
ATOM 656 C CA . ASN A 1 82 ? 7.539 -9.761 11.505 1.00 76.12 82 ASN A CA 1
ATOM 657 C C . ASN A 1 82 ? 8.421 -10.283 10.366 1.00 76.12 82 ASN A C 1
ATOM 659 O O . ASN A 1 82 ? 9.161 -11.254 10.541 1.00 76.12 82 ASN A O 1
ATOM 663 N N . HIS A 1 83 ? 8.433 -9.598 9.220 1.00 70.50 83 HIS A N 1
ATOM 664 C CA . HIS A 1 83 ? 9.401 -9.878 8.161 1.00 70.50 83 HIS A CA 1
ATOM 665 C C . HIS A 1 83 ? 10.847 -9.575 8.597 1.00 70.50 83 HIS A C 1
ATOM 667 O O . HIS A 1 83 ? 11.769 -10.298 8.227 1.00 70.50 8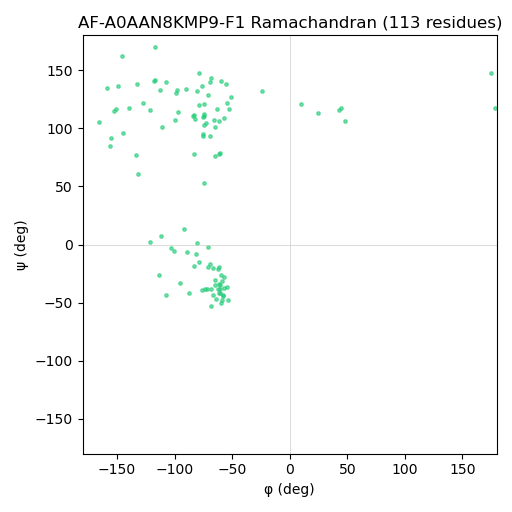3 HIS A O 1
ATOM 673 N N . ARG A 1 84 ? 11.062 -8.542 9.423 1.00 62.06 84 ARG A N 1
ATOM 674 C CA . ARG A 1 84 ? 12.389 -8.215 9.976 1.00 62.06 84 ARG A CA 1
ATOM 675 C C . ARG A 1 84 ? 12.806 -9.201 11.071 1.00 62.06 84 ARG A C 1
ATOM 677 O O . ARG A 1 84 ? 13.961 -9.614 11.097 1.00 62.06 84 ARG A O 1
ATOM 684 N N . LYS A 1 85 ? 11.863 -9.644 11.909 1.00 53.06 85 LYS A N 1
ATOM 685 C CA . LYS A 1 85 ? 12.102 -10.612 12.997 1.00 53.06 85 LYS A CA 1
ATOM 686 C C . LYS A 1 85 ? 12.379 -12.039 12.515 1.00 53.06 85 LYS A C 1
ATOM 688 O O . LYS A 1 85 ? 13.016 -12.806 13.224 1.00 53.06 85 LYS A O 1
ATOM 693 N N . ARG A 1 86 ? 12.023 -12.422 11.283 1.00 51.91 86 ARG A N 1
ATOM 694 C CA . ARG A 1 86 ? 12.514 -13.699 10.715 1.00 51.91 86 ARG A CA 1
ATOM 695 C C . ARG A 1 86 ? 14.008 -13.694 10.355 1.00 51.91 86 ARG A C 1
ATOM 697 O O . ARG A 1 86 ? 14.535 -14.737 9.981 1.00 51.91 86 ARG A O 1
ATOM 704 N N . LYS A 1 87 ? 14.712 -12.568 10.537 1.00 49.00 87 LYS A N 1
ATOM 705 C CA . LYS A 1 87 ? 16.184 -12.511 10.585 1.00 49.00 87 LYS A CA 1
ATOM 706 C C . LYS A 1 87 ? 16.745 -12.433 12.020 1.00 49.00 87 LYS A C 1
ATOM 708 O O . LYS A 1 87 ? 17.955 -12.524 12.189 1.00 49.00 87 LYS A O 1
ATOM 713 N N . SER A 1 88 ? 15.893 -12.312 13.038 1.00 51.09 88 SER A N 1
ATOM 714 C CA . SER A 1 88 ? 16.269 -12.297 14.458 1.00 51.09 88 SER A CA 1
ATOM 715 C C . SER A 1 88 ? 15.027 -12.496 15.341 1.00 51.09 88 SER A C 1
ATOM 717 O O . SER A 1 88 ? 14.180 -11.617 15.479 1.00 51.09 88 SER A O 1
ATOM 719 N N . SER A 1 89 ? 14.925 -13.707 15.885 1.00 48.50 89 SER A N 1
ATOM 720 C CA . SER A 1 89 ? 13.901 -14.249 16.788 1.00 48.50 89 SER A CA 1
ATOM 721 C C . SER A 1 89 ? 13.102 -13.252 17.648 1.00 48.50 89 SER A C 1
ATOM 723 O O . SER A 1 89 ? 13.686 -12.461 18.378 1.00 48.50 89 SER A O 1
ATOM 725 N N . SER A 1 90 ? 11.773 -13.436 17.627 1.00 55.81 90 SER A N 1
ATOM 726 C CA . SER A 1 90 ? 10.772 -13.200 18.688 1.00 55.81 90 SER A CA 1
ATOM 727 C C . SER A 1 90 ? 10.873 -11.918 19.530 1.00 55.81 90 SER A C 1
ATOM 729 O O . SER A 1 90 ? 11.752 -11.766 20.370 1.00 55.81 90 SER A O 1
ATOM 731 N N . PHE A 1 91 ? 9.868 -11.047 19.418 1.00 45.69 91 PHE A N 1
ATOM 732 C CA . PHE A 1 91 ? 9.539 -10.141 20.522 1.00 45.69 91 PHE A CA 1
ATOM 733 C C . PHE A 1 91 ? 8.026 -9.951 20.555 1.00 45.69 91 PHE A C 1
ATOM 735 O O . PHE A 1 91 ? 7.481 -9.187 19.752 1.00 45.69 91 PHE A O 1
ATOM 742 N N . SER A 1 92 ? 7.355 -10.735 21.392 1.00 47.81 92 SER A N 1
ATOM 743 C CA . SER A 1 92 ? 5.950 -10.569 21.750 1.00 47.81 92 SER A CA 1
ATOM 744 C C . SER A 1 92 ? 5.789 -9.415 22.739 1.00 47.81 92 SER A C 1
ATOM 746 O O . SER A 1 92 ? 6.573 -9.283 23.671 1.00 47.81 92 SER A O 1
ATOM 748 N N . ASP A 1 93 ? 4.762 -8.615 22.468 1.00 45.06 93 ASP A N 1
ATOM 749 C CA . ASP A 1 93 ? 4.012 -7.688 23.316 1.00 45.06 93 ASP A CA 1
ATOM 750 C C . ASP A 1 93 ? 4.543 -7.376 24.729 1.00 45.06 93 ASP A C 1
ATOM 752 O O . ASP A 1 93 ? 4.627 -8.235 25.604 1.00 45.06 93 ASP A O 1
ATOM 756 N N . THR A 1 94 ? 4.815 -6.097 24.991 1.00 36.56 94 THR A N 1
ATOM 757 C CA . THR A 1 94 ? 4.607 -5.527 26.330 1.00 36.56 94 THR A CA 1
ATOM 758 C C . THR A 1 94 ? 4.401 -4.020 26.222 1.00 36.56 94 THR A C 1
ATOM 760 O O . THR A 1 94 ? 5.330 -3.213 26.250 1.00 36.56 94 THR A O 1
ATOM 763 N N . LEU A 1 95 ? 3.138 -3.622 26.096 1.00 52.22 95 LEU A N 1
ATOM 764 C CA . LEU A 1 95 ? 2.698 -2.280 26.459 1.00 52.22 95 LEU A CA 1
ATOM 765 C C . LEU A 1 95 ? 2.773 -2.130 27.989 1.00 52.22 95 LEU A C 1
ATOM 767 O O . LEU A 1 95 ? 1.791 -2.426 28.650 1.00 52.22 95 LEU A O 1
ATOM 771 N N . VAL A 1 96 ? 3.883 -1.624 28.544 1.00 44.84 96 VAL A N 1
ATOM 772 C CA . VAL A 1 96 ? 3.889 -0.754 29.744 1.00 44.84 96 VAL A CA 1
ATOM 773 C C . VAL A 1 96 ? 5.122 0.166 29.704 1.00 44.84 96 VAL A C 1
ATOM 775 O O . VAL A 1 96 ? 6.256 -0.285 29.769 1.00 44.84 96 VAL A O 1
ATOM 778 N N . LYS A 1 97 ? 4.850 1.476 29.595 1.00 49.09 97 LYS A N 1
ATOM 779 C CA . LYS A 1 97 ? 5.564 2.640 30.168 1.00 49.09 97 LYS A CA 1
ATOM 780 C C . LYS A 1 97 ? 7.062 2.453 30.510 1.00 49.09 97 LYS A C 1
ATOM 782 O O . LYS A 1 97 ? 7.356 1.826 31.514 1.00 49.09 97 LYS A O 1
ATOM 787 N N . ASN A 1 98 ? 7.974 3.146 29.810 1.00 38.66 98 ASN A N 1
ATOM 788 C CA . ASN A 1 98 ? 8.873 4.170 30.387 1.00 38.66 98 ASN A CA 1
ATOM 789 C C . ASN A 1 98 ? 9.896 4.709 29.356 1.00 38.66 98 ASN A C 1
ATOM 791 O O . ASN A 1 98 ? 10.363 3.977 28.497 1.00 38.66 98 ASN A O 1
ATOM 795 N N . ALA A 1 99 ? 10.238 5.991 29.519 1.00 46.19 99 ALA A N 1
ATOM 796 C CA . ALA A 1 99 ? 11.462 6.701 29.126 1.00 46.19 99 ALA A CA 1
ATOM 797 C C . ALA A 1 99 ? 12.103 6.499 27.727 1.00 46.19 99 ALA A C 1
ATOM 799 O O . ALA A 1 99 ? 12.693 5.475 27.427 1.00 46.19 99 ALA A O 1
ATOM 800 N N . LYS A 1 100 ? 12.137 7.618 26.982 1.00 48.62 100 LYS A N 1
ATOM 801 C CA . LYS A 1 100 ? 13.267 8.132 26.178 1.00 48.62 100 LYS A CA 1
ATOM 802 C C . LYS A 1 100 ? 13.959 7.113 25.256 1.00 48.62 100 LYS A C 1
ATOM 804 O O . LYS A 1 100 ? 14.791 6.341 25.704 1.00 48.62 100 LYS A O 1
ATOM 809 N N . ASN A 1 101 ? 13.726 7.221 23.948 1.00 38.66 101 ASN A N 1
ATOM 810 C CA . ASN A 1 101 ? 14.797 7.519 22.987 1.00 38.66 101 ASN A CA 1
ATOM 811 C C . ASN A 1 101 ? 14.254 7.552 21.556 1.00 38.66 101 ASN A C 1
ATOM 813 O O . ASN A 1 101 ? 13.746 6.581 21.006 1.00 38.66 101 ASN A O 1
ATOM 817 N N . HIS A 1 102 ? 14.382 8.733 20.965 1.00 52.50 102 HIS A N 1
ATOM 818 C CA . HIS A 1 102 ? 14.282 8.970 19.540 1.00 52.50 102 HIS A CA 1
ATOM 819 C C . HIS A 1 102 ? 15.561 8.446 18.877 1.00 52.50 102 HIS A C 1
ATOM 821 O O . HIS A 1 102 ? 16.625 9.035 19.050 1.00 52.50 102 HIS A O 1
ATOM 827 N N . SER A 1 103 ? 15.471 7.362 18.111 1.00 38.44 103 SER A N 1
ATOM 828 C CA . SER A 1 103 ? 16.539 6.965 17.186 1.00 38.44 103 SER A CA 1
ATOM 829 C C . SER A 1 103 ? 15.990 6.095 16.057 1.00 38.44 103 SER A C 1
ATOM 831 O O . SER A 1 103 ? 16.053 4.869 16.052 1.00 38.44 103 SER A O 1
ATOM 833 N N . LEU A 1 104 ? 15.479 6.776 15.030 1.00 51.75 104 LEU A N 1
ATOM 834 C CA . LEU A 1 104 ? 15.607 6.290 13.661 1.00 51.75 104 LEU A CA 1
ATOM 835 C C . LEU A 1 104 ? 17.093 6.003 13.408 1.00 51.75 104 LEU A C 1
ATOM 837 O O . LEU A 1 104 ? 17.897 6.931 13.437 1.00 51.75 104 LEU A O 1
ATOM 841 N N . CYS A 1 105 ? 17.476 4.757 13.145 1.00 36.75 105 CYS A N 1
ATOM 842 C CA . CYS A 1 105 ? 18.771 4.496 12.527 1.00 36.75 105 CYS A CA 1
ATOM 843 C C . CYS A 1 105 ? 18.730 3.217 11.689 1.00 36.75 105 CYS A C 1
ATOM 845 O O . CYS A 1 105 ? 18.510 2.116 12.190 1.00 36.75 105 CYS A O 1
ATOM 847 N N . CYS A 1 106 ? 18.930 3.394 10.386 1.00 41.41 106 CYS A N 1
ATOM 848 C CA . CYS A 1 106 ? 19.312 2.341 9.458 1.00 41.41 106 CYS A CA 1
ATOM 849 C C . CYS A 1 106 ? 20.754 1.902 9.772 1.00 41.41 106 CYS A C 1
ATOM 851 O O . CYS A 1 106 ? 21.596 2.780 9.970 1.00 41.41 106 CYS A O 1
ATOM 853 N N . PRO A 1 107 ? 21.115 0.608 9.726 1.00 48.03 107 PRO A N 1
ATOM 854 C CA . PRO A 1 107 ? 22.518 0.236 9.757 1.00 48.03 107 PRO A CA 1
ATOM 855 C C . PRO A 1 107 ? 23.147 0.534 8.390 1.00 48.03 107 PRO A C 1
ATOM 857 O O . PRO A 1 107 ? 22.8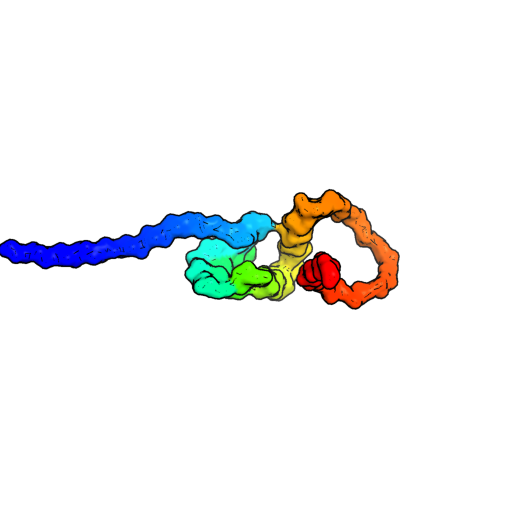48 -0.111 7.385 1.00 48.03 107 PRO A O 1
ATOM 860 N N . ARG A 1 108 ? 24.014 1.547 8.363 1.00 38.03 108 ARG A N 1
ATOM 861 C CA . ARG A 1 108 ? 24.995 1.802 7.305 1.00 38.03 108 ARG A CA 1
ATOM 862 C C . ARG A 1 108 ? 26.111 0.772 7.473 1.00 38.03 108 ARG A C 1
ATOM 864 O O . ARG A 1 108 ? 26.817 0.797 8.475 1.00 38.03 108 ARG A O 1
ATOM 871 N N . ALA A 1 109 ? 26.236 -0.146 6.519 1.00 44.72 109 ALA A N 1
ATOM 872 C CA . ALA A 1 109 ? 27.336 -1.100 6.474 1.00 44.72 109 ALA A CA 1
ATOM 873 C C . ALA A 1 109 ? 28.651 -0.345 6.219 1.00 44.72 109 ALA A C 1
ATOM 875 O O . ALA A 1 109 ? 28.873 0.175 5.128 1.00 44.72 109 ALA A O 1
ATOM 876 N N . GLY A 1 110 ? 29.491 -0.232 7.247 1.00 38.47 110 GLY A N 1
ATOM 877 C CA . GLY A 1 110 ? 30.899 0.127 7.118 1.00 38.47 110 GLY A CA 1
ATOM 878 C C . GLY A 1 110 ? 31.715 -1.155 7.190 1.00 38.47 110 GLY A C 1
ATOM 879 O 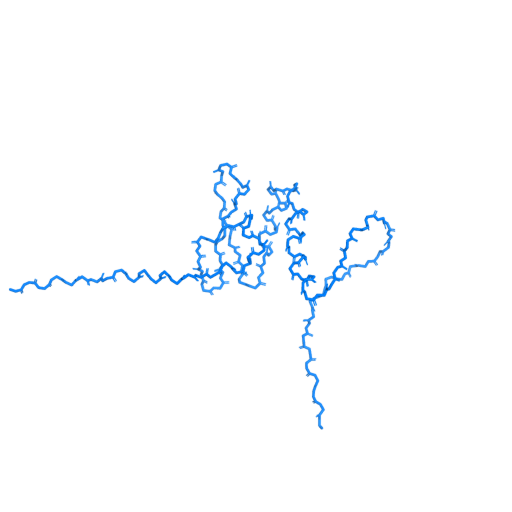O . GLY A 1 110 ? 31.803 -1.758 8.254 1.00 38.47 110 GLY A O 1
ATOM 880 N N . ASN A 1 111 ? 32.253 -1.593 6.054 1.00 43.41 111 ASN A N 1
ATOM 881 C CA . ASN A 1 111 ? 33.169 -2.723 5.990 1.00 43.41 111 ASN A CA 1
ATOM 882 C C . ASN A 1 111 ? 34.581 -2.212 6.307 1.00 43.41 111 ASN A C 1
ATOM 884 O O . ASN A 1 111 ? 35.153 -1.451 5.529 1.00 43.41 111 ASN A O 1
ATOM 888 N N . THR A 1 112 ? 35.119 -2.588 7.463 1.00 44.84 112 THR A N 1
ATOM 889 C CA . THR A 1 112 ? 36.537 -2.439 7.802 1.00 44.84 112 THR A CA 1
ATOM 890 C C . THR A 1 112 ? 37.326 -3.574 7.161 1.00 44.84 112 THR A C 1
ATOM 892 O O . THR A 1 112 ? 36.965 -4.741 7.314 1.00 44.84 112 THR A O 1
ATOM 895 N N . SER A 1 113 ? 38.435 -3.271 6.496 1.00 54.84 113 SER A N 1
ATOM 896 C CA . SER A 1 113 ? 39.485 -4.259 6.240 1.00 54.84 113 SER A CA 1
ATOM 897 C C . SER A 1 113 ? 40.838 -3.588 6.418 1.00 54.84 113 SER A C 1
ATOM 899 O O . SER A 1 113 ? 41.147 -2.604 5.752 1.00 54.84 113 SER A O 1
ATOM 901 N N . ASN A 1 114 ? 41.568 -4.112 7.399 1.00 45.75 114 ASN A N 1
ATOM 902 C CA . ASN A 1 114 ? 42.946 -3.799 7.742 1.00 45.75 114 ASN A CA 1
ATOM 903 C C . ASN A 1 114 ? 43.901 -4.301 6.650 1.00 45.75 114 ASN A C 1
ATOM 905 O O . ASN A 1 114 ? 43.702 -5.410 6.150 1.00 45.75 114 ASN A O 1
ATOM 909 N N . ALA A 1 115 ? 44.959 -3.536 6.387 1.00 45.88 115 ALA A N 1
ATOM 910 C CA . ALA A 1 115 ? 46.321 -4.006 6.127 1.00 45.88 115 ALA A CA 1
ATOM 911 C C . ALA A 1 115 ? 47.281 -2.833 6.357 1.00 45.88 115 ALA A C 1
ATOM 913 O O . ALA A 1 115 ? 46.983 -1.739 5.826 1.00 45.88 115 ALA A O 1
#